Protein AF-X0YBC0-F1 (afdb_monomer_lite)

Radius of gyration: 10.8 Å; chains: 1; bounding box: 22×26×25 Å

Structure (mmCIF, N/CA/C/O backbone):
data_AF-X0YBC0-F1
#
_entry.id   AF-X0YBC0-F1
#
loop_
_atom_site.group_PDB
_atom_site.id
_atom_site.type_symbol
_atom_site.label_atom_id
_atom_site.label_alt_id
_atom_site.label_comp_id
_atom_site.label_asym_id
_atom_site.label_entity_id
_atom_site.label_seq_id
_atom_site.pdbx_PDB_ins_code
_atom_site.Cartn_x
_atom_site.Cartn_y
_atom_site.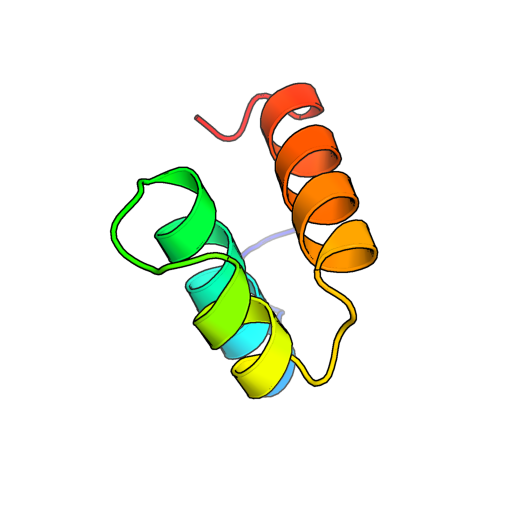Cartn_z
_atom_site.occupancy
_atom_site.B_iso_or_equiv
_atom_site.auth_seq_id
_atom_site.auth_comp_id
_atom_site.auth_asym_id
_atom_site.auth_atom_id
_atom_site.pdb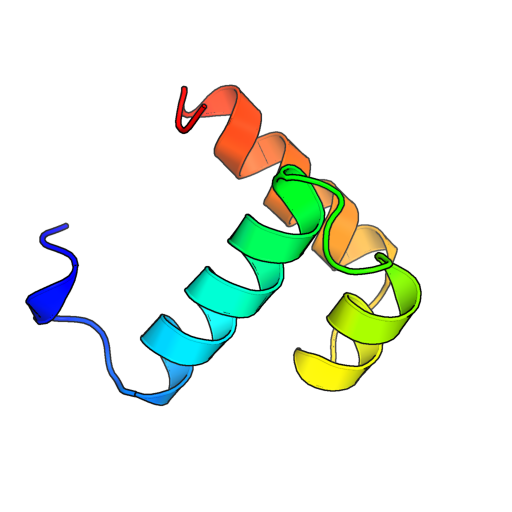x_PDB_model_num
ATOM 1 N N . MET A 1 1 ? -1.543 7.503 14.988 1.00 49.88 1 MET A N 1
ATOM 2 C CA . MET A 1 1 ? -0.427 8.230 14.341 1.00 49.88 1 MET A CA 1
ATOM 3 C C . MET A 1 1 ? -1.023 9.369 13.540 1.00 49.88 1 MET A C 1
ATOM 5 O O . MET A 1 1 ? -1.919 9.106 12.750 1.00 49.88 1 MET A O 1
ATOM 9 N N . GLN A 1 2 ? -0.603 10.612 13.774 1.00 57.78 2 GLN A N 1
ATOM 10 C CA . GLN A 1 2 ? -1.066 11.739 12.959 1.00 57.78 2 GLN A CA 1
ATOM 11 C C . GLN A 1 2 ? -0.331 11.706 11.610 1.00 57.78 2 GLN A C 1
ATOM 13 O O . GLN A 1 2 ? 0.889 11.559 11.581 1.00 57.78 2 GLN A O 1
ATOM 18 N N . ARG A 1 3 ? -1.071 11.826 10.498 1.00 54.47 3 ARG A N 1
ATOM 19 C CA . ARG A 1 3 ? -0.580 11.702 9.105 1.00 54.47 3 ARG A CA 1
ATOM 20 C C . ARG A 1 3 ? 0.628 12.610 8.799 1.00 54.47 3 ARG A C 1
ATOM 22 O O . ARG A 1 3 ? 1.463 12.266 7.977 1.00 54.47 3 ARG A O 1
ATOM 29 N N . TRP A 1 4 ? 0.748 13.720 9.526 1.00 57.25 4 TRP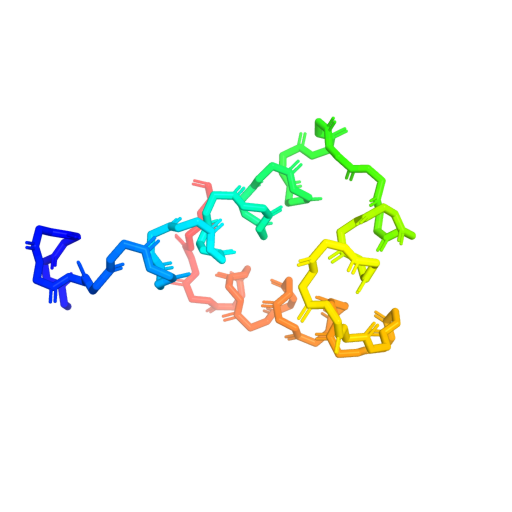 A N 1
ATOM 30 C CA . TRP A 1 4 ? 1.775 14.760 9.395 1.00 57.25 4 TRP A CA 1
ATOM 31 C C . TRP A 1 4 ? 3.166 14.395 9.942 1.00 57.25 4 TRP A C 1
ATOM 33 O O . TRP A 1 4 ? 4.107 15.152 9.735 1.00 57.25 4 TRP A O 1
ATOM 43 N N . GLN A 1 5 ? 3.312 13.264 10.641 1.00 66.12 5 GLN A N 1
ATOM 44 C CA . GLN A 1 5 ? 4.605 12.801 11.176 1.00 66.12 5 GLN A CA 1
ATOM 45 C C . GLN A 1 5 ? 5.319 11.784 10.275 1.00 66.12 5 GLN A C 1
ATOM 47 O O . GLN A 1 5 ? 6.411 11.330 10.608 1.00 66.12 5 GLN A O 1
ATOM 52 N N . LEU A 1 6 ? 4.706 11.400 9.156 1.00 70.44 6 LEU A N 1
ATOM 53 C CA .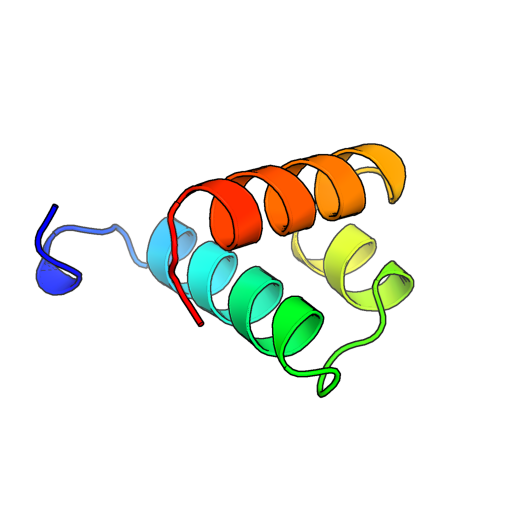 LEU A 1 6 ? 5.284 10.435 8.231 1.00 70.44 6 LEU A CA 1
ATOM 54 C C . LEU A 1 6 ? 6.346 11.100 7.356 1.00 70.44 6 LEU A C 1
ATOM 56 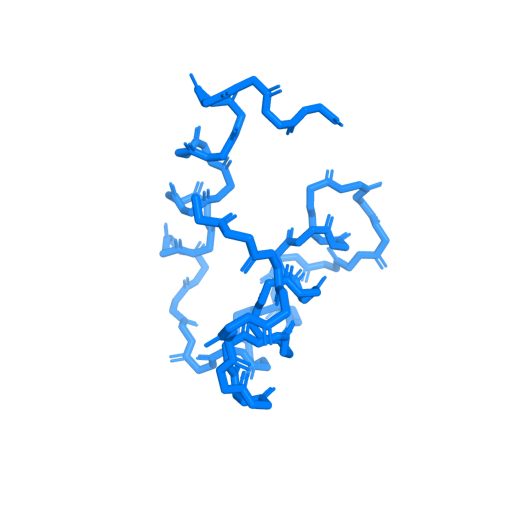O O . LEU A 1 6 ? 6.174 12.222 6.875 1.00 70.44 6 LEU A O 1
ATOM 60 N N . SER A 1 7 ? 7.438 10.383 7.109 1.00 81.56 7 SER A N 1
ATOM 61 C CA . SER A 1 7 ? 8.410 10.797 6.102 1.00 81.56 7 SER A CA 1
ATOM 62 C C . SER A 1 7 ? 7.758 10.847 4.715 1.00 81.56 7 SER A C 1
ATOM 64 O O . SER A 1 7 ? 6.779 10.152 4.442 1.00 81.56 7 SER A O 1
ATOM 66 N N . GLN A 1 8 ? 8.338 11.615 3.790 1.00 76.75 8 GLN A N 1
ATOM 67 C CA . GLN A 1 8 ? 7.855 11.691 2.401 1.00 76.75 8 GLN A CA 1
ATOM 68 C C . GLN A 1 8 ? 7.721 10.306 1.745 1.00 76.75 8 GLN A C 1
ATOM 70 O O . GLN A 1 8 ? 6.771 10.042 1.013 1.00 76.75 8 GLN A O 1
ATOM 75 N N . LYS A 1 9 ? 8.632 9.381 2.076 1.00 77.56 9 LYS A N 1
ATOM 76 C CA . LYS A 1 9 ? 8.574 7.991 1.605 1.00 77.56 9 LYS A CA 1
ATOM 77 C C . LYS A 1 9 ? 7.370 7.241 2.170 1.00 77.56 9 LYS A C 1
ATOM 79 O O . LYS A 1 9 ? 6.745 6.465 1.459 1.00 77.56 9 LYS A O 1
ATOM 84 N N . GLU A 1 10 ? 7.047 7.446 3.440 1.00 78.25 10 GLU A N 1
ATOM 85 C CA . GLU A 1 10 ? 5.901 6.797 4.078 1.00 78.25 10 GLU A CA 1
ATOM 86 C C . GLU A 1 10 ? 4.569 7.385 3.610 1.00 78.25 10 GLU A C 1
ATOM 88 O O . GLU A 1 10 ? 3.622 6.627 3.412 1.00 78.25 10 GLU A O 1
ATOM 93 N N . LEU A 1 11 ? 4.508 8.697 3.359 1.00 80.56 11 LEU A N 1
ATOM 94 C CA . LEU A 1 11 ? 3.348 9.350 2.747 1.00 80.56 11 LEU A CA 1
ATOM 95 C C . LEU A 1 11 ? 3.077 8.815 1.340 1.00 80.56 11 LEU A C 1
ATOM 97 O O . LEU A 1 11 ? 1.939 8.455 1.041 1.00 80.56 11 LEU A O 1
ATOM 101 N N . ALA A 1 12 ? 4.118 8.706 0.508 1.00 81.56 12 ALA A N 1
ATOM 102 C CA . ALA A 1 12 ? 4.004 8.124 -0.825 1.00 81.56 12 ALA A CA 1
ATOM 103 C C . ALA A 1 12 ? 3.501 6.677 -0.749 1.00 81.56 12 ALA A C 1
ATOM 105 O O . ALA A 1 12 ? 2.505 6.336 -1.381 1.00 81.56 12 ALA A O 1
ATOM 106 N N . ARG A 1 13 ? 4.108 5.847 0.114 1.00 83.00 13 ARG A N 1
ATOM 107 C CA . ARG A 1 13 ? 3.652 4.463 0.315 1.00 83.00 13 ARG A CA 1
ATOM 108 C C . ARG A 1 13 ? 2.190 4.383 0.736 1.00 83.00 13 ARG A C 1
ATOM 110 O O . ARG A 1 13 ? 1.461 3.535 0.233 1.00 83.00 13 ARG A O 1
ATOM 117 N N . TYR A 1 14 ? 1.770 5.245 1.657 1.00 82.38 14 TYR A N 1
ATOM 118 C CA . TYR A 1 14 ? 0.386 5.286 2.108 1.00 82.38 14 TYR A CA 1
ATOM 119 C C . TYR A 1 14 ? -0.563 5.648 0.961 1.00 82.38 14 TYR A C 1
ATOM 121 O O . TYR A 1 14 ? -1.574 4.977 0.784 1.00 82.38 14 TYR A O 1
ATOM 129 N N . GLY A 1 15 ? -0.207 6.648 0.147 1.00 84.62 15 GLY A N 1
ATOM 130 C CA . GLY A 1 15 ? -0.986 7.055 -1.024 1.00 84.62 15 GLY A CA 1
ATOM 131 C C . GLY A 1 15 ? -1.163 5.929 -2.042 1.00 84.62 15 GLY A C 1
ATOM 132 O O . GLY A 1 15 ? -2.283 5.660 -2.463 1.00 84.62 15 GLY A O 1
ATOM 133 N N . VAL A 1 16 ? -0.088 5.210 -2.375 1.00 85.25 16 VAL A N 1
ATOM 134 C CA . VAL A 1 16 ? -0.144 4.071 -3.310 1.00 85.25 16 VAL A CA 1
ATOM 135 C C . VAL A 1 16 ? -1.080 2.976 -2.792 1.00 85.25 16 VAL A C 1
ATOM 137 O O . VAL A 1 16 ? -1.919 2.465 -3.535 1.00 85.25 16 VAL A O 1
ATOM 140 N N . VAL A 1 17 ? -0.986 2.630 -1.504 1.00 81.56 17 VAL A N 1
ATOM 141 C CA . VAL A 1 17 ? -1.844 1.592 -0.915 1.00 81.56 17 VAL A CA 1
ATOM 142 C C . VAL A 1 17 ? -3.303 2.052 -0.826 1.00 81.56 17 VAL A C 1
ATOM 144 O O . VAL A 1 17 ? -4.188 1.263 -1.149 1.00 81.56 17 VAL A O 1
ATOM 147 N N . GLN A 1 18 ? -3.561 3.312 -0.464 1.00 83.38 18 GLN A N 1
ATOM 148 C CA . GLN A 1 18 ? -4.910 3.886 -0.429 1.00 83.38 18 GLN A CA 1
ATOM 149 C C . GLN A 1 18 ? -5.557 3.881 -1.824 1.00 83.38 18 GLN A C 1
ATOM 151 O O . GLN A 1 18 ? -6.640 3.327 -1.989 1.00 83.38 18 GLN A O 1
ATOM 156 N N . ASN A 1 19 ? -4.843 4.346 -2.854 1.00 84.56 19 ASN A N 1
ATOM 157 C CA . ASN A 1 19 ? -5.313 4.297 -4.244 1.00 84.56 19 ASN A CA 1
ATOM 158 C C . ASN A 1 19 ? -5.592 2.860 -4.721 1.00 84.56 19 ASN A C 1
ATOM 160 O O . ASN A 1 19 ? -6.474 2.629 -5.545 1.00 84.56 19 ASN A O 1
ATOM 164 N N . THR A 1 20 ? -4.851 1.875 -4.206 1.00 84.94 20 THR A N 1
ATOM 165 C CA . THR A 1 20 ? -5.076 0.451 -4.511 1.00 84.94 20 THR A CA 1
ATOM 166 C C . THR A 1 20 ? -6.317 -0.109 -3.800 1.00 84.94 20 THR A C 1
ATOM 168 O O . THR A 1 20 ? -6.980 -1.016 -4.312 1.00 84.94 20 THR A O 1
ATOM 171 N N . ILE A 1 21 ? -6.644 0.396 -2.606 1.00 79.62 21 ILE A N 1
ATOM 172 C CA . ILE A 1 21 ? -7.867 0.036 -1.873 1.00 79.62 21 ILE A CA 1
ATOM 173 C C . ILE A 1 21 ? -9.087 0.602 -2.599 1.00 79.62 21 ILE A C 1
ATOM 175 O O . ILE A 1 21 ? -9.985 -0.171 -2.931 1.00 79.62 21 ILE A O 1
ATOM 179 N N . GLU A 1 22 ? -9.045 1.892 -2.936 1.00 83.38 22 GLU A N 1
ATOM 180 C CA . GLU A 1 22 ? -10.100 2.637 -3.642 1.00 83.38 22 GLU A CA 1
ATOM 181 C C . GLU A 1 22 ? -10.291 2.177 -5.106 1.00 83.38 22 GLU A C 1
ATOM 183 O O . GLU A 1 22 ? -11.233 2.582 -5.781 1.00 83.38 22 GLU A O 1
ATOM 188 N N . GLY A 1 23 ? -9.415 1.300 -5.613 1.00 82.56 23 GLY A N 1
ATOM 189 C CA . GLY A 1 23 ? -9.498 0.740 -6.966 1.00 82.56 23 GLY A CA 1
ATOM 190 C C . GLY A 1 23 ? -8.983 1.673 -8.066 1.00 82.56 23 GLY A C 1
ATOM 191 O O . GLY A 1 23 ? -9.080 1.341 -9.246 1.00 82.56 23 GLY A O 1
ATOM 192 N N . HIS A 1 24 ? -8.400 2.811 -7.694 1.00 85.00 24 HIS A N 1
ATOM 193 C CA . HIS A 1 24 ? -7.775 3.768 -8.607 1.00 85.00 24 HIS A CA 1
ATOM 194 C C . HIS A 1 24 ? -6.413 3.300 -9.135 1.00 85.00 24 HIS A C 1
ATOM 196 O O . HIS A 1 24 ? -5.974 3.761 -10.188 1.00 85.00 24 HIS A O 1
ATOM 202 N N . LEU A 1 25 ? -5.750 2.376 -8.432 1.00 84.50 25 LEU A N 1
ATOM 203 C CA . LEU A 1 25 ? -4.464 1.812 -8.832 1.00 84.50 25 LEU A CA 1
ATOM 204 C C . LEU A 1 25 ? -4.514 0.282 -8.884 1.00 84.50 25 LEU A C 1
ATOM 206 O O . LEU A 1 25 ? -4.985 -0.380 -7.960 1.00 84.50 25 LEU A O 1
ATOM 210 N N . ASN A 1 26 ? -3.990 -0.290 -9.970 1.00 87.75 26 ASN A N 1
ATOM 211 C CA . ASN A 1 26 ? -3.857 -1.738 -10.104 1.00 87.75 26 ASN A CA 1
ATOM 212 C C . ASN A 1 26 ? -2.819 -2.267 -9.097 1.00 87.75 26 ASN A C 1
ATOM 214 O O . ASN A 1 26 ? -1.737 -1.701 -8.959 1.00 87.75 26 ASN A O 1
ATOM 218 N N . VAL A 1 27 ? -3.124 -3.393 -8.446 1.00 85.88 27 VAL A N 1
ATOM 219 C CA . VAL A 1 27 ? -2.231 -4.106 -7.516 1.00 85.88 27 VAL A CA 1
ATOM 220 C C . VAL A 1 27 ? -0.856 -4.387 -8.130 1.00 85.88 27 VAL A C 1
ATOM 222 O O . VAL A 1 27 ? 0.144 -4.370 -7.414 1.00 85.88 27 VAL A O 1
ATOM 225 N N . ASP A 1 28 ? -0.796 -4.627 -9.439 1.00 86.88 28 ASP A N 1
ATOM 226 C CA . ASP A 1 28 ? 0.457 -4.879 -10.151 1.00 86.88 28 ASP A CA 1
ATOM 227 C C . ASP A 1 28 ? 1.337 -3.623 -10.213 1.00 86.88 28 ASP A C 1
ATOM 229 O O . ASP A 1 28 ? 2.520 -3.689 -9.888 1.00 86.88 28 ASP A O 1
ATOM 233 N N . LEU A 1 29 ? 0.741 -2.468 -10.520 1.00 87.00 29 LEU A N 1
ATOM 234 C CA . LEU A 1 29 ? 1.437 -1.178 -10.535 1.00 87.00 29 LEU A CA 1
ATOM 235 C C . LEU A 1 29 ? 1.840 -0.747 -9.122 1.00 87.00 29 LEU A C 1
ATOM 237 O O . LEU A 1 29 ? 2.960 -0.301 -8.898 1.00 87.00 29 LEU A O 1
ATOM 241 N N . ALA A 1 30 ? 0.963 -0.962 -8.141 1.00 88.69 30 ALA A N 1
ATOM 242 C CA . ALA A 1 30 ? 1.267 -0.707 -6.738 1.00 88.69 30 ALA A CA 1
ATOM 243 C C . ALA A 1 30 ? 2.440 -1.562 -6.233 1.00 88.69 30 ALA A C 1
ATOM 245 O O . ALA A 1 30 ? 3.250 -1.109 -5.425 1.00 88.69 30 ALA A O 1
ATOM 246 N N . ALA A 1 31 ? 2.541 -2.809 -6.698 1.00 89.69 31 ALA A N 1
ATOM 247 C CA . ALA A 1 31 ? 3.646 -3.699 -6.368 1.00 89.69 31 ALA A CA 1
ATOM 248 C C . ALA A 1 31 ? 4.974 -3.176 -6.939 1.00 89.69 31 ALA A C 1
ATOM 250 O O . ALA A 1 31 ? 5.969 -3.144 -6.215 1.00 89.69 31 ALA A O 1
ATOM 251 N N . GLU A 1 32 ? 4.975 -2.709 -8.189 1.00 88.94 32 GLU A N 1
ATOM 252 C CA . GLU A 1 32 ? 6.145 -2.080 -8.812 1.00 88.94 32 GLU A CA 1
ATOM 253 C C . GLU A 1 32 ? 6.562 -0.801 -8.077 1.00 88.94 32 GLU A C 1
ATOM 255 O O . GLU A 1 32 ? 7.718 -0.671 -7.675 1.00 88.94 32 GLU A O 1
ATOM 260 N N . GLU A 1 33 ? 5.619 0.104 -7.813 1.00 87.00 33 GLU A N 1
ATOM 261 C CA . GLU A 1 33 ? 5.892 1.406 -7.195 1.00 87.00 33 GLU A CA 1
ATOM 262 C C . GLU A 1 33 ? 6.382 1.284 -5.743 1.00 87.00 33 GLU A C 1
ATOM 264 O O . GLU A 1 33 ? 7.232 2.050 -5.280 1.00 87.00 33 GLU A O 1
ATOM 269 N N . LEU A 1 34 ? 5.891 0.279 -5.014 1.00 84.62 34 LEU A N 1
ATOM 270 C CA . LEU A 1 34 ? 6.315 0.003 -3.641 1.00 84.62 34 LEU A CA 1
ATOM 271 C C . LEU A 1 34 ? 7.552 -0.901 -3.559 1.00 84.62 34 LEU A C 1
ATOM 273 O O . LEU A 1 34 ? 8.045 -1.131 -2.448 1.00 84.62 34 LEU A O 1
ATOM 277 N N . CYS A 1 35 ? 8.045 -1.420 -4.689 1.00 87.94 35 CYS A N 1
ATOM 278 C CA . CYS A 1 35 ? 9.028 -2.506 -4.749 1.00 87.94 35 CYS A CA 1
ATOM 279 C C . CYS A 1 35 ? 8.629 -3.696 -3.854 1.00 87.94 35 CYS A C 1
ATOM 281 O O . CYS A 1 35 ? 9.431 -4.222 -3.076 1.00 87.94 35 CYS A O 1
ATOM 283 N N . LEU A 1 36 ? 7.361 -4.096 -3.925 1.00 87.38 36 LEU A N 1
ATOM 284 C CA . LEU A 1 36 ? 6.781 -5.202 -3.170 1.00 87.38 36 LEU A CA 1
ATOM 285 C C . LEU A 1 36 ? 6.310 -6.309 -4.111 1.00 87.38 36 LEU A C 1
ATOM 287 O O . LEU A 1 36 ? 6.050 -6.105 -5.288 1.00 87.38 36 LEU A O 1
ATOM 291 N N . SER A 1 37 ? 6.124 -7.508 -3.571 1.00 88.25 37 SER A N 1
ATOM 292 C CA . SER A 1 37 ? 5.362 -8.545 -4.267 1.00 88.25 37 SER A CA 1
ATOM 293 C C . SER A 1 37 ? 3.861 -8.247 -4.203 1.00 88.25 37 SER A C 1
ATOM 295 O O . SER A 1 37 ? 3.358 -7.749 -3.193 1.00 88.25 37 SER A O 1
ATOM 297 N N . ARG A 1 38 ? 3.103 -8.680 -5.218 1.00 88.31 38 ARG A N 1
ATOM 298 C CA . ARG A 1 38 ? 1.625 -8.609 -5.218 1.00 88.31 38 ARG A CA 1
ATOM 299 C C . ARG A 1 38 ? 1.016 -9.160 -3.925 1.00 88.31 38 ARG A C 1
ATOM 301 O O . ARG A 1 38 ? 0.113 -8.567 -3.348 1.00 88.31 38 ARG A O 1
ATOM 308 N N . ARG A 1 39 ? 1.562 -10.271 -3.407 1.00 89.25 39 ARG A N 1
ATOM 309 C CA . ARG A 1 39 ? 1.127 -10.884 -2.135 1.00 89.25 39 ARG A CA 1
ATOM 310 C C . ARG A 1 39 ? 1.286 -9.942 -0.939 1.00 89.25 39 ARG A C 1
ATOM 312 O O . ARG A 1 39 ? 0.448 -9.958 -0.041 1.00 89.25 39 ARG A O 1
ATOM 319 N N . GLN A 1 40 ? 2.359 -9.154 -0.898 1.00 88.12 40 GLN A N 1
ATOM 320 C CA . GLN A 1 40 ? 2.568 -8.162 0.158 1.00 88.12 40 GLN A CA 1
ATOM 321 C C . GLN A 1 40 ? 1.574 -7.007 0.036 1.00 88.12 40 GLN A C 1
ATOM 323 O O . GLN A 1 40 ? 1.031 -6.600 1.060 1.00 88.12 40 GLN A O 1
ATOM 328 N N . VAL A 1 41 ? 1.270 -6.553 -1.183 1.00 86.81 41 VAL A N 1
ATOM 329 C CA . VAL A 1 41 ? 0.238 -5.531 -1.427 1.00 86.81 41 VAL A CA 1
ATOM 330 C C . VAL A 1 41 ? -1.138 -6.025 -0.971 1.00 86.81 41 VAL A C 1
ATOM 332 O O . VAL A 1 41 ? -1.803 -5.337 -0.203 1.00 86.81 41 VAL A O 1
ATOM 335 N N . PHE A 1 42 ? -1.525 -7.260 -1.309 1.00 87.19 42 PHE A N 1
ATOM 336 C CA . PHE A 1 42 ? -2.774 -7.858 -0.813 1.00 87.19 42 PHE A CA 1
ATOM 337 C C . PHE A 1 42 ? -2.827 -7.955 0.717 1.00 87.19 42 PHE A C 1
ATOM 339 O O . PHE A 1 42 ? -3.852 -7.655 1.325 1.00 87.19 42 PHE A O 1
ATOM 346 N N . ARG A 1 43 ? -1.724 -8.350 1.366 1.00 88.69 43 ARG A N 1
ATOM 347 C CA . ARG A 1 43 ? -1.651 -8.385 2.837 1.00 88.69 43 ARG A CA 1
ATOM 348 C C . ARG A 1 43 ? -1.766 -6.992 3.455 1.00 88.69 43 ARG A C 1
ATOM 350 O O . ARG A 1 43 ? -2.359 -6.868 4.522 1.00 88.69 43 ARG A O 1
ATOM 357 N N . LEU A 1 44 ? -1.177 -5.976 2.825 1.00 84.56 44 LEU A N 1
ATOM 358 C CA . LEU A 1 44 ? -1.276 -4.585 3.268 1.00 84.56 44 LEU A CA 1
ATOM 359 C C . LEU A 1 44 ? -2.708 -4.071 3.138 1.00 84.56 44 LEU A C 1
ATOM 361 O O . LEU A 1 44 ? -3.231 -3.549 4.117 1.00 84.56 44 LEU A O 1
ATOM 365 N N . LYS A 1 45 ? -3.346 -4.306 1.986 1.00 82.31 45 LYS A N 1
ATOM 366 C CA . LYS A 1 45 ? -4.759 -3.999 1.745 1.00 82.31 45 LYS A CA 1
ATOM 367 C C . LYS A 1 45 ? -5.649 -4.609 2.829 1.00 82.31 45 LYS A C 1
ATOM 369 O O . LYS A 1 45 ? -6.318 -3.874 3.545 1.00 82.31 45 LYS A O 1
ATOM 374 N N . ARG A 1 46 ? -5.536 -5.923 3.059 1.00 85.06 46 ARG A N 1
ATOM 375 C CA . ARG A 1 46 ? -6.339 -6.620 4.076 1.00 85.06 46 ARG A CA 1
ATOM 376 C C . ARG A 1 46 ? -6.124 -6.072 5.489 1.00 85.06 46 ARG A C 1
ATOM 378 O O . ARG A 1 46 ? -7.075 -5.889 6.231 1.00 85.06 46 ARG A O 1
ATOM 385 N N . LYS A 1 47 ? -4.875 -5.769 5.866 1.00 84.31 47 LYS A N 1
ATOM 386 C CA . LYS A 1 47 ? -4.562 -5.174 7.179 1.00 84.31 47 LYS A CA 1
ATOM 387 C C . LYS A 1 47 ? -5.149 -3.774 7.372 1.00 84.31 47 LYS A C 1
ATOM 389 O O . LYS A 1 47 ? -5.301 -3.356 8.517 1.00 84.31 47 LYS A O 1
ATOM 394 N N . LEU A 1 48 ? -5.362 -3.020 6.296 1.00 77.88 48 LEU A N 1
ATOM 395 C CA . LEU A 1 48 ? -5.943 -1.678 6.357 1.00 77.88 48 LEU A CA 1
ATOM 396 C C . LEU A 1 48 ? -7.470 -1.741 6.396 1.00 77.88 48 LEU A C 1
ATOM 398 O O . LEU A 1 48 ? -8.059 -1.061 7.231 1.00 77.88 48 LEU A O 1
ATOM 402 N N . GLU A 1 49 ? -8.074 -2.641 5.616 1.00 76.44 49 GLU A N 1
ATOM 403 C CA . GLU A 1 49 ? -9.501 -2.984 5.714 1.00 76.44 49 GLU A CA 1
ATOM 404 C C . GLU A 1 49 ? -9.854 -3.472 7.134 1.00 76.44 49 GLU A C 1
ATOM 406 O O . GLU A 1 49 ? -10.772 -2.955 7.763 1.00 76.44 49 GLU A O 1
ATOM 411 N N . GLU A 1 50 ? -9.059 -4.387 7.710 1.00 81.88 50 GLU A N 1
ATOM 412 C CA . GLU A 1 50 ? -9.225 -4.884 9.091 1.00 81.88 50 GLU A CA 1
ATOM 413 C C . GLU A 1 50 ? -9.122 -3.769 10.154 1.00 81.88 50 GLU A C 1
ATOM 415 O O . GLU A 1 50 ? -9.636 -3.915 11.262 1.00 81.88 50 GLU A O 1
ATOM 420 N N . LYS A 1 51 ? -8.455 -2.651 9.841 1.00 75.75 51 LYS A N 1
ATOM 421 C CA . LYS A 1 51 ? -8.327 -1.491 10.737 1.00 75.75 51 LYS A CA 1
ATOM 422 C C . LYS A 1 51 ? -9.470 -0.480 10.594 1.00 75.75 51 LYS A C 1
ATOM 424 O O . LYS A 1 51 ? -9.441 0.522 11.306 1.00 75.75 51 LYS A O 1
ATOM 429 N N . GLY A 1 52 ? -10.448 -0.730 9.720 1.00 63.97 52 GLY A N 1
ATOM 430 C CA . GLY A 1 52 ? -11.589 0.162 9.498 1.00 63.97 52 GLY A CA 1
ATOM 431 C C . GLY A 1 52 ? -11.210 1.480 8.825 1.00 63.97 52 GLY A C 1
ATOM 432 O O . GLY A 1 52 ? -11.875 2.489 9.041 1.00 63.97 52 GLY A O 1
ATOM 433 N N . ILE A 1 53 ? -10.108 1.496 8.068 1.00 58.50 53 ILE A N 1
ATOM 434 C CA . ILE A 1 53 ? -9.790 2.615 7.180 1.00 58.50 53 ILE A CA 1
ATOM 435 C C . ILE A 1 53 ? -10.537 2.325 5.879 1.00 58.50 53 ILE A C 1
ATOM 437 O O . ILE A 1 53 ? -9.998 1.666 4.991 1.00 58.50 53 ILE A O 1
ATOM 441 N N . GLU A 1 54 ? -11.810 2.711 5.877 1.00 47.22 54 GLU A N 1
ATOM 442 C CA . GLU A 1 54 ? -12.712 2.689 4.721 1.00 47.22 54 GLU A CA 1
ATOM 443 C C . GLU A 1 54 ? -12.476 3.919 3.834 1.00 47.22 54 GLU A C 1
ATOM 445 O O . GLU A 1 54 ? -12.271 5.024 4.398 1.00 47.22 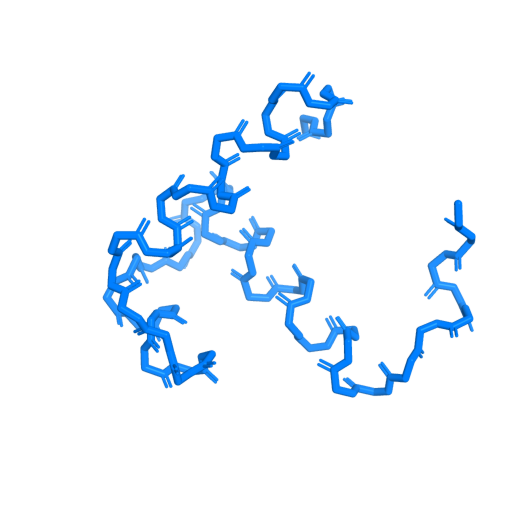54 GLU A O 1
#

Secondary structure (DSSP, 8-state):
--GGGS-HHHHHHHHHHHHHHTTSS-HHHHHHHTT--HHHHHHHHHHHHTTT--

Foldseek 3Di:
DPLVPDDPLVNVLVVLLVCVLVVVDDLVVSCVVNVHDSVVSVVVSVVCVVVVPD

Organism: NCBI:txid412755

Sequence (54 aa):
MQRWQLSQKELARYGVVQNTIEGHLNVDLAAEELCLSRRQVFRLKRKLEEKGIE

pLDDT: mean 79.87, std 10.59, range [47.22, 89.69]